Protein AF-A0AAE1KBD1-F1 (afdb_monomer_lite)

Secondary structure (DSSP, 8-state):
-PPPSEEESSEEESSEEESSEEESSEEESSEEESSEEESSEEESSEEESSEEEEEEEESSEEEEEEEESSEEEEEEEESSEEEEEEEESSEEEEEEEESSEEEEEEEEESEEEEEEEEESS-EEEEEEESS-EEEEEEESS-EEEEEE---

Structure (mmCIF, N/CA/C/O backbone):
data_AF-A0AAE1KBD1-F1
#
_entry.id   AF-A0AAE1KBD1-F1
#
loop_
_atom_site.group_PDB
_atom_site.id
_atom_site.type_symbol
_atom_site.label_atom_id
_atom_site.label_alt_id
_atom_site.label_comp_id
_atom_site.label_asym_id
_atom_site.label_entity_id
_atom_site.label_seq_id
_atom_site.pdbx_PDB_ins_code
_atom_site.Cartn_x
_atom_site.Cartn_y
_atom_site.Cartn_z
_atom_site.occupancy
_atom_site.B_iso_or_equiv
_atom_site.auth_seq_id
_atom_site.auth_comp_id
_atom_site.auth_asym_id
_atom_site.auth_atom_id
_atom_site.pdbx_PDB_model_num
ATOM 1 N N . MET A 1 1 ? 20.674 15.003 -24.672 1.00 41.34 1 MET A N 1
ATOM 2 C CA . MET A 1 1 ? 20.585 13.704 -25.363 1.00 41.34 1 MET A CA 1
ATOM 3 C C . MET A 1 1 ? 19.298 13.094 -24.862 1.00 41.34 1 MET A C 1
ATOM 5 O O . MET A 1 1 ? 19.124 13.074 -23.656 1.00 41.34 1 MET A O 1
ATOM 9 N N . GLY A 1 2 ? 18.333 12.832 -25.741 1.00 49.38 2 GLY A N 1
ATOM 10 C CA . GLY A 1 2 ? 17.083 12.208 -25.313 1.00 49.38 2 GLY A CA 1
ATOM 11 C C . GLY A 1 2 ? 17.322 10.713 -25.226 1.00 49.38 2 GLY A C 1
ATOM 12 O O . GLY A 1 2 ? 17.841 10.158 -26.194 1.00 49.38 2 GLY A O 1
ATOM 13 N N . GLU A 1 3 ? 16.989 10.106 -24.094 1.00 58.00 3 GLU A N 1
ATOM 14 C CA . GLU A 1 3 ? 16.869 8.654 -23.977 1.00 58.00 3 GLU A CA 1
ATOM 15 C C . GLU A 1 3 ? 16.066 8.111 -25.167 1.00 58.00 3 GLU A C 1
ATOM 17 O O . GLU A 1 3 ? 15.118 8.750 -25.657 1.00 58.00 3 GLU A O 1
ATOM 22 N N . GLY A 1 4 ? 16.510 6.966 -25.688 1.00 70.25 4 GLY A N 1
ATOM 23 C CA . GLY A 1 4 ? 15.817 6.258 -26.753 1.00 70.25 4 GLY A CA 1
ATOM 24 C C . GLY A 1 4 ? 14.362 6.008 -26.365 1.00 70.25 4 GLY A C 1
ATOM 25 O O . GLY A 1 4 ? 14.001 5.951 -25.191 1.00 70.25 4 GLY A O 1
ATOM 26 N N . ARG A 1 5 ? 13.479 5.906 -27.361 1.00 85.44 5 ARG A N 1
ATOM 27 C CA . ARG A 1 5 ? 12.073 5.593 -27.081 1.00 85.44 5 ARG A CA 1
ATOM 28 C C . ARG A 1 5 ? 11.940 4.233 -26.382 1.00 85.44 5 ARG A C 1
ATOM 30 O O . ARG A 1 5 ? 11.100 4.119 -25.505 1.00 85.44 5 ARG A O 1
ATOM 37 N N . GLU A 1 6 ? 12.798 3.287 -26.742 1.00 91.19 6 GLU A N 1
ATOM 38 C CA . GLU A 1 6 ? 12.833 1.920 -26.230 1.00 91.19 6 GLU A CA 1
ATOM 39 C C . GLU A 1 6 ? 14.289 1.548 -25.911 1.00 91.19 6 GLU A C 1
ATOM 41 O O . GLU A 1 6 ? 15.183 1.842 -26.717 1.00 91.19 6 GLU A O 1
ATOM 46 N N . GLY A 1 7 ? 14.510 0.906 -24.765 1.00 93.00 7 GLY A N 1
ATOM 47 C CA . GLY A 1 7 ? 15.772 0.282 -24.369 1.00 93.00 7 GLY A CA 1
ATOM 48 C C . GLY A 1 7 ? 15.538 -1.188 -24.044 1.00 93.00 7 GLY A C 1
ATOM 49 O O . GLY A 1 7 ? 14.683 -1.502 -23.227 1.00 93.00 7 GLY A O 1
ATOM 50 N N . VAL A 1 8 ? 16.273 -2.096 -24.694 1.00 92.44 8 VAL A N 1
ATOM 51 C CA . VAL A 1 8 ? 16.171 -3.546 -24.452 1.00 92.44 8 VAL A CA 1
ATOM 52 C C . VAL A 1 8 ? 17.558 -4.110 -24.182 1.00 92.44 8 VAL A C 1
ATOM 54 O O . VAL A 1 8 ? 18.465 -3.919 -24.996 1.00 92.44 8 VAL A O 1
ATOM 57 N N . GLY A 1 9 ? 17.729 -4.839 -23.083 1.00 90.56 9 GLY A N 1
ATOM 58 C CA . GLY A 1 9 ? 19.031 -5.381 -22.703 1.00 90.56 9 GLY A CA 1
ATOM 59 C C . GLY A 1 9 ? 19.024 -6.030 -21.329 1.00 90.56 9 GLY A C 1
ATOM 60 O O . GLY A 1 9 ? 17.972 -6.331 -20.792 1.00 90.56 9 GLY A O 1
ATOM 61 N N . ASN A 1 10 ? 20.206 -6.275 -20.764 1.00 94.50 10 ASN A N 1
ATOM 62 C CA . ASN A 1 10 ? 20.291 -6.579 -19.333 1.00 94.50 10 ASN A CA 1
ATOM 63 C C . ASN A 1 10 ? 19.881 -5.346 -18.513 1.00 94.50 10 ASN A C 1
ATOM 65 O O . ASN A 1 10 ? 19.087 -5.480 -17.594 1.00 94.50 10 ASN A O 1
ATOM 69 N N . GLU A 1 11 ? 20.368 -4.183 -18.945 1.00 94.88 11 GLU A N 1
ATOM 70 C CA . GLU A 1 11 ? 19.995 -2.839 -18.504 1.00 94.88 11 GLU A CA 1
ATOM 71 C C . GLU A 1 11 ? 19.252 -2.177 -19.676 1.00 94.88 11 GLU A C 1
ATOM 73 O O . GLU A 1 11 ? 19.847 -1.859 -20.715 1.00 94.88 11 GLU A O 1
ATOM 78 N N . GLY A 1 12 ? 17.927 -2.099 -19.586 1.00 95.19 12 GLY A N 1
ATOM 79 C CA . GLY A 1 12 ? 17.070 -1.504 -20.605 1.00 95.19 12 GLY A CA 1
ATOM 80 C C . GLY A 1 12 ? 16.656 -0.093 -20.207 1.00 95.19 12 GLY A C 1
ATOM 81 O O . GLY A 1 12 ? 15.695 0.052 -19.467 1.00 95.19 12 GLY A O 1
ATOM 82 N N . GLU A 1 13 ? 17.325 0.934 -20.739 1.00 94.50 13 GLU A N 1
ATOM 83 C CA . GLU A 1 13 ? 16.998 2.346 -20.470 1.00 94.50 13 GLU A CA 1
ATOM 84 C C . GLU A 1 13 ? 16.240 3.002 -21.640 1.00 94.50 13 GLU A C 1
ATOM 86 O O . GLU A 1 13 ? 16.707 3.018 -22.789 1.00 94.50 13 GLU A O 1
ATOM 91 N N . GLY A 1 14 ? 15.086 3.612 -21.367 1.00 92.00 14 GLY A N 1
ATOM 92 C CA . GLY A 1 14 ? 14.321 4.347 -22.375 1.00 92.00 14 GLY A CA 1
ATOM 93 C C . GLY A 1 14 ? 13.016 4.922 -21.840 1.00 92.00 14 GLY A C 1
ATOM 94 O O . GLY A 1 14 ? 12.757 4.935 -20.647 1.00 92.00 14 GLY A O 1
ATOM 95 N N . LYS A 1 15 ? 12.122 5.399 -22.716 1.00 94.56 15 LYS A N 1
ATOM 96 C CA . LYS A 1 15 ? 10.734 5.642 -22.260 1.00 94.56 15 LYS A CA 1
ATOM 97 C C . LYS A 1 15 ? 10.047 4.329 -21.891 1.00 94.56 15 LYS A C 1
ATOM 99 O O . LYS A 1 15 ? 9.273 4.323 -20.941 1.00 94.56 15 LYS A O 1
ATOM 104 N N . GLU A 1 16 ? 10.345 3.290 -22.658 1.00 96.50 16 GLU A N 1
ATOM 105 C CA . GLU A 1 16 ? 10.007 1.894 -22.409 1.00 96.50 16 GLU A CA 1
ATOM 106 C C . GLU A 1 16 ? 11.337 1.149 -22.205 1.00 96.50 16 GLU A C 1
ATOM 108 O O . GLU A 1 16 ? 12.110 0.990 -23.155 1.00 96.50 16 GLU A O 1
ATOM 113 N N . GLY A 1 17 ? 11.644 0.787 -20.962 1.00 97.19 17 GLY A N 1
ATOM 114 C CA . GLY A 1 17 ? 12.853 0.066 -20.575 1.00 97.19 17 GLY A CA 1
ATOM 115 C C . GLY A 1 17 ? 12.530 -1.393 -20.275 1.00 97.19 17 GLY A C 1
ATOM 116 O O . GLY A 1 17 ? 11.687 -1.668 -19.427 1.00 97.19 17 GLY A O 1
ATOM 117 N N . VAL A 1 18 ? 13.156 -2.335 -20.984 1.00 97.12 18 VAL A N 1
ATOM 118 C CA . VAL A 1 18 ? 12.923 -3.777 -20.809 1.00 97.12 18 VAL A CA 1
ATOM 119 C C . VAL A 1 18 ? 14.245 -4.504 -20.590 1.00 97.12 18 VAL A C 1
ATOM 121 O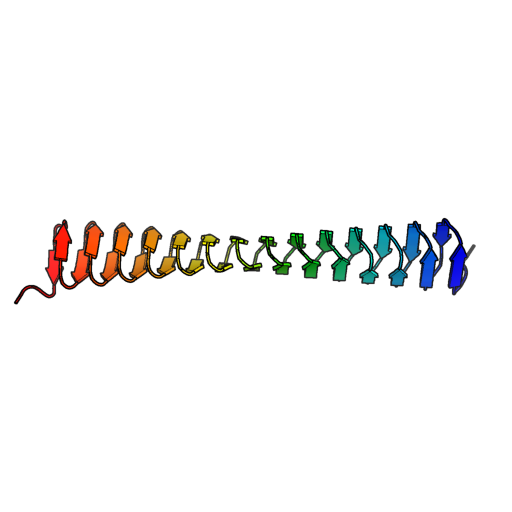 O . VAL A 1 18 ? 15.095 -4.544 -21.485 1.00 97.12 18 VAL A O 1
ATOM 124 N N . GLY A 1 19 ? 14.401 -5.142 -19.434 1.00 95.88 19 GLY A N 1
ATOM 125 C CA . GLY A 1 19 ? 15.618 -5.882 -19.121 1.00 95.88 19 GLY A CA 1
ATOM 126 C C . GLY A 1 19 ? 15.545 -6.713 -17.855 1.00 95.88 19 GLY A C 1
ATOM 127 O O . GLY A 1 19 ? 14.463 -7.042 -17.393 1.00 95.88 19 GLY A O 1
ATOM 128 N N . ASN A 1 20 ? 16.698 -7.104 -17.316 1.00 97.62 20 ASN A N 1
ATOM 129 C CA . ASN A 1 20 ? 16.737 -7.548 -15.922 1.00 97.62 20 ASN A CA 1
ATOM 130 C C . ASN A 1 20 ? 16.547 -6.331 -15.009 1.00 97.62 20 ASN A C 1
ATOM 132 O O . ASN A 1 20 ? 15.754 -6.415 -14.081 1.00 97.62 20 ASN A O 1
ATOM 136 N N . GLU A 1 21 ? 17.198 -5.226 -15.364 1.00 97.88 21 GLU A N 1
ATOM 137 C CA . GLU A 1 21 ? 16.972 -3.873 -14.860 1.00 97.88 21 GLU A CA 1
ATOM 138 C C . GLU A 1 21 ? 16.306 -3.080 -15.996 1.00 97.88 21 GLU A C 1
ATOM 140 O O . GLU A 1 21 ? 16.899 -2.880 -17.064 1.00 97.88 21 GLU A O 1
ATOM 1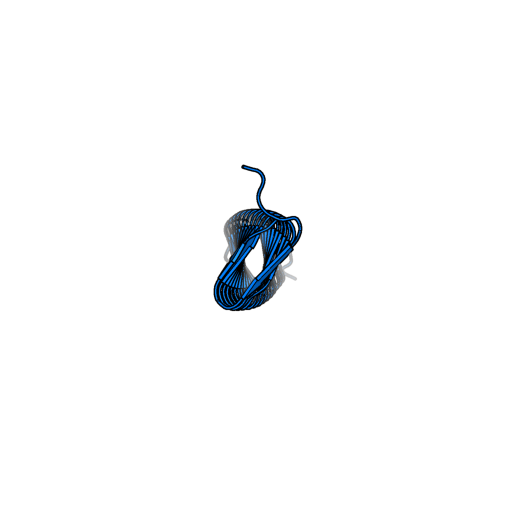45 N N . GLY A 1 22 ? 15.031 -2.734 -15.834 1.00 97.88 22 GLY A N 1
ATOM 146 C CA . GLY A 1 22 ? 14.255 -1.976 -16.814 1.00 97.88 22 GLY A CA 1
ATOM 147 C C . GLY A 1 22 ? 13.899 -0.601 -16.268 1.00 97.88 22 GLY A C 1
ATOM 148 O O . GLY A 1 22 ? 13.057 -0.508 -15.381 1.00 97.88 22 GLY A O 1
ATOM 149 N N . GLU A 1 23 ? 14.476 0.458 -16.836 1.00 97.06 23 GLU A N 1
ATOM 150 C CA . GLU A 1 23 ? 14.272 1.837 -16.381 1.00 97.06 23 GLU A CA 1
ATOM 151 C C . GLU A 1 23 ? 13.555 2.682 -17.439 1.00 97.06 23 GLU A C 1
ATOM 153 O O . GLU A 1 23 ? 13.963 2.754 -18.609 1.00 97.06 23 GLU A O 1
ATOM 158 N N . GLY A 1 24 ? 12.498 3.385 -17.027 1.00 95.69 24 GLY A N 1
ATOM 159 C CA . GLY A 1 24 ? 11.832 4.321 -17.920 1.00 95.69 24 GLY A CA 1
ATOM 160 C C . GLY A 1 24 ? 10.576 4.985 -17.385 1.00 95.69 24 GLY A C 1
ATOM 161 O O . GLY A 1 24 ? 10.372 5.183 -16.194 1.00 95.69 24 GLY A O 1
ATOM 162 N N . LYS A 1 25 ? 9.684 5.387 -18.294 1.00 96.94 25 LYS A N 1
ATOM 163 C CA . LYS A 1 25 ? 8.302 5.685 -17.883 1.00 96.94 25 LYS A CA 1
ATOM 164 C C . LYS A 1 25 ? 7.556 4.392 -17.600 1.00 96.94 25 LYS A C 1
ATOM 166 O O . LYS A 1 25 ? 6.795 4.360 -16.641 1.00 96.94 25 LYS A O 1
ATOM 171 N N . GLU A 1 26 ? 7.797 3.404 -18.446 1.00 97.81 26 GLU A N 1
ATOM 172 C CA . GLU A 1 26 ? 7.401 2.013 -18.289 1.00 97.81 26 GLU A CA 1
ATOM 173 C C . GLU A 1 26 ? 8.702 1.213 -18.161 1.00 97.81 26 GLU A C 1
ATOM 175 O O . GLU A 1 26 ? 9.458 1.118 -19.131 1.00 97.81 26 GLU A O 1
ATOM 180 N N . GLY A 1 27 ? 8.992 0.734 -16.954 1.00 98.06 27 GLY A N 1
ATOM 181 C CA . GLY A 1 27 ? 10.148 -0.104 -16.643 1.00 98.06 27 GLY A CA 1
ATOM 182 C C . GLY A 1 27 ? 9.691 -1.535 -16.390 1.00 98.06 27 GLY A C 1
ATOM 183 O O . GLY A 1 27 ? 8.829 -1.763 -15.543 1.00 98.06 27 GLY A O 1
ATOM 184 N N . VAL A 1 28 ? 10.217 -2.498 -17.147 1.00 98.12 28 VAL A N 1
ATOM 185 C CA . VAL A 1 28 ? 9.846 -3.916 -17.041 1.00 98.12 28 VAL A CA 1
ATOM 186 C C . VAL A 1 28 ? 11.094 -4.772 -16.876 1.00 98.12 28 VAL A C 1
ATOM 188 O O . VAL A 1 28 ? 11.940 -4.813 -17.774 1.00 98.12 28 VAL A O 1
ATOM 191 N N . GLY A 1 29 ? 11.175 -5.520 -15.778 1.00 97.56 29 GLY A N 1
ATOM 192 C CA . GLY A 1 29 ? 12.297 -6.421 -15.543 1.00 97.56 29 GLY A CA 1
ATOM 193 C C . GLY A 1 29 ? 12.164 -7.312 -14.322 1.00 97.56 29 GLY A C 1
ATOM 194 O O . GLY A 1 29 ? 11.062 -7.591 -13.871 1.00 97.56 29 GLY A O 1
ATOM 195 N N . ASN A 1 30 ? 13.286 -7.815 -13.809 1.00 98.31 30 ASN A N 1
ATOM 196 C CA . ASN A 1 30 ? 13.304 -8.318 -12.435 1.00 98.31 30 ASN A CA 1
ATOM 197 C C . ASN A 1 30 ? 13.223 -7.132 -11.472 1.00 98.31 30 ASN A C 1
ATOM 199 O O . ASN A 1 30 ? 12.437 -7.195 -10.535 1.00 98.31 30 ASN A O 1
ATOM 203 N N . GLU A 1 31 ? 13.970 -6.075 -11.780 1.00 98.50 31 GLU A N 1
ATOM 204 C CA . GLU A 1 31 ? 13.874 -4.737 -11.206 1.00 98.50 31 GLU A CA 1
ATOM 205 C C . GLU A 1 31 ? 13.276 -3.832 -12.293 1.00 98.50 31 GLU A C 1
ATOM 207 O O . GLU A 1 31 ? 13.852 -3.661 -13.374 1.00 98.50 31 GLU A O 1
ATOM 212 N N . GLY A 1 32 ? 12.054 -3.354 -12.068 1.00 98.44 32 GLY A N 1
ATOM 213 C CA . GLY A 1 32 ? 11.339 -2.478 -12.990 1.00 98.44 32 GLY A CA 1
ATOM 214 C C . GLY A 1 32 ? 11.084 -1.126 -12.346 1.00 98.44 32 GLY A C 1
ATOM 215 O O . GLY A 1 32 ? 10.240 -1.030 -11.459 1.00 98.44 32 GLY A O 1
ATOM 216 N N . GLU A 1 33 ? 11.751 -0.081 -12.831 1.00 98.38 33 GLU A N 1
ATOM 217 C CA . GLU A 1 33 ? 11.642 1.272 -12.286 1.00 98.38 33 GLU A CA 1
ATOM 218 C C . GLU A 1 33 ? 10.988 2.235 -13.278 1.00 98.38 33 GLU A C 1
ATOM 220 O O . GLU A 1 33 ? 11.369 2.345 -14.452 1.00 98.38 33 GLU A O 1
ATOM 225 N N . GLY A 1 34 ? 10.019 3.015 -12.797 1.00 97.38 34 GLY A N 1
ATOM 226 C CA . GLY A 1 34 ? 9.486 4.094 -13.607 1.00 97.38 34 GLY A CA 1
ATOM 227 C C . GLY A 1 34 ? 8.273 4.808 -13.054 1.00 97.38 34 GLY A C 1
ATOM 228 O O . GLY A 1 34 ? 8.043 4.939 -11.856 1.00 97.38 34 GLY A O 1
ATOM 229 N N . ARG A 1 35 ? 7.451 5.342 -13.959 1.00 98.12 35 ARG A N 1
ATOM 230 C CA . ARG A 1 35 ? 6.102 5.753 -13.560 1.00 98.12 35 ARG A CA 1
ATOM 231 C C . ARG A 1 35 ? 5.237 4.512 -13.337 1.00 98.12 35 ARG A C 1
ATOM 233 O O . ARG A 1 35 ? 4.479 4.501 -12.372 1.00 98.12 35 ARG A O 1
ATOM 240 N N . GLU A 1 36 ? 5.367 3.547 -14.232 1.00 98.56 36 GLU A N 1
ATOM 241 C CA . GLU A 1 36 ? 4.849 2.188 -14.134 1.00 98.56 36 GLU A CA 1
ATOM 242 C C . GLU A 1 36 ? 6.072 1.266 -14.080 1.00 98.56 36 GLU A C 1
ATOM 244 O O . GLU A 1 36 ? 6.805 1.163 -15.066 1.00 98.56 36 GLU A O 1
ATOM 249 N N . GLY A 1 37 ? 6.329 0.687 -12.909 1.00 98.50 37 GLY A N 1
ATOM 250 C CA . GLY A 1 37 ? 7.417 -0.257 -12.667 1.00 98.50 37 GLY A CA 1
ATOM 251 C C . GLY A 1 37 ? 6.851 -1.659 -12.480 1.00 98.50 37 GLY A C 1
ATOM 252 O O . GLY A 1 37 ? 5.972 -1.861 -11.641 1.00 98.50 37 GLY A O 1
ATOM 253 N N . VAL A 1 38 ? 7.300 -2.620 -13.288 1.00 98.50 38 VAL A N 1
ATOM 254 C CA . VAL A 1 38 ? 6.803 -4.002 -13.264 1.00 98.50 38 VAL A CA 1
ATOM 255 C C . VAL A 1 38 ? 7.968 -4.976 -13.161 1.00 98.50 38 VAL A C 1
ATOM 257 O O . VAL A 1 38 ? 8.795 -5.049 -14.072 1.00 98.50 38 VAL A O 1
ATOM 260 N N . GLY A 1 39 ? 7.987 -5.790 -12.108 1.00 98.06 39 GLY A N 1
ATOM 261 C CA . GLY A 1 39 ? 9.014 -6.812 -11.954 1.00 98.06 39 GLY A CA 1
ATOM 262 C C . GLY A 1 39 ? 8.817 -7.758 -10.785 1.00 98.06 39 GLY A C 1
ATOM 263 O O . GLY A 1 39 ? 7.702 -7.952 -10.319 1.00 98.06 39 GLY A O 1
ATOM 264 N N . ASN A 1 40 ? 9.890 -8.404 -10.332 1.00 98.56 40 ASN A N 1
ATOM 265 C CA . ASN A 1 40 ? 9.883 -8.994 -8.992 1.00 98.56 40 ASN A CA 1
ATOM 266 C C . ASN A 1 40 ? 9.911 -7.870 -7.954 1.00 98.56 40 ASN A C 1
ATOM 268 O O . ASN A 1 40 ? 9.134 -7.930 -7.008 1.00 98.56 40 ASN A O 1
ATOM 272 N N . GLU A 1 41 ? 10.735 -6.858 -8.211 1.00 98.69 41 GLU A N 1
ATOM 273 C CA . GLU A 1 41 ? 10.766 -5.556 -7.554 1.00 98.69 41 GLU A CA 1
ATOM 274 C C . GLU A 1 41 ? 10.245 -4.534 -8.574 1.00 98.69 41 GLU A C 1
ATOM 276 O O . GLU A 1 41 ? 10.828 -4.341 -9.646 1.00 98.69 41 GLU A O 1
ATOM 281 N N . GLY A 1 42 ? 9.067 -3.971 -8.309 1.00 98.56 42 GLY A N 1
ATOM 282 C CA . GLY A 1 42 ? 8.424 -2.984 -9.170 1.00 98.56 42 GLY A CA 1
ATOM 283 C C . GLY A 1 42 ? 8.282 -1.659 -8.441 1.00 98.56 42 GLY A C 1
ATOM 284 O O . GLY A 1 42 ? 7.453 -1.551 -7.540 1.00 98.56 42 GLY A O 1
ATOM 285 N N . GLU A 1 43 ? 9.026 -0.641 -8.866 1.00 98.62 43 GLU A N 1
ATOM 286 C CA . GLU A 1 43 ? 9.023 0.677 -8.233 1.00 98.62 43 GLU A CA 1
ATOM 287 C C . GLU A 1 43 ? 8.440 1.751 -9.151 1.00 98.62 43 GLU A C 1
ATOM 289 O O . GLU A 1 43 ? 8.821 1.910 -10.318 1.00 98.62 43 GLU A O 1
ATOM 294 N N . GLY A 1 44 ? 7.534 2.568 -8.614 1.00 98.00 44 GLY A N 1
ATOM 295 C CA . GLY A 1 44 ? 7.091 3.736 -9.352 1.00 98.00 44 GLY A CA 1
ATOM 296 C C . GLY A 1 44 ? 5.948 4.521 -8.750 1.00 98.00 44 GLY A C 1
ATOM 297 O O . GLY A 1 44 ? 5.719 4.590 -7.547 1.00 98.00 44 GLY A O 1
ATOM 298 N N . ARG A 1 45 ? 5.186 5.193 -9.615 1.00 98.56 45 ARG A N 1
ATOM 299 C CA . ARG A 1 45 ? 3.874 5.687 -9.185 1.00 98.56 45 ARG A CA 1
ATOM 300 C C . ARG A 1 45 ? 2.921 4.507 -9.005 1.00 98.56 45 ARG A C 1
ATOM 302 O O . ARG A 1 45 ? 2.162 4.516 -8.037 1.00 98.56 45 ARG A O 1
ATOM 309 N N . GLU A 1 46 ? 2.977 3.581 -9.949 1.00 98.69 46 GLU A N 1
ATOM 310 C CA . GLU A 1 46 ? 2.337 2.273 -9.938 1.00 98.69 46 GLU A CA 1
ATOM 311 C C . GLU A 1 46 ? 3.477 1.248 -9.958 1.00 98.69 46 GLU A C 1
ATOM 313 O O . GLU A 1 46 ? 4.189 1.150 -10.958 1.00 98.69 46 GLU A O 1
ATOM 318 N N . GLY A 1 47 ? 3.697 0.582 -8.826 1.00 98.62 47 GLY A N 1
ATOM 319 C CA . GLY A 1 47 ? 4.711 -0.455 -8.656 1.00 98.62 47 GLY A CA 1
ATOM 320 C C . GLY A 1 47 ? 4.038 -1.815 -8.543 1.00 98.62 47 GLY A C 1
ATOM 321 O O . GLY A 1 47 ? 3.155 -1.998 -7.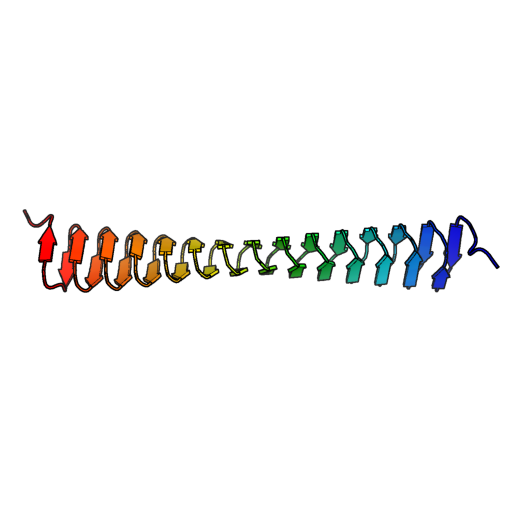702 1.00 98.62 47 GLY A O 1
ATOM 322 N N . VAL A 1 48 ? 4.396 -2.755 -9.417 1.00 98.56 48 VAL A N 1
ATOM 323 C CA . VAL A 1 48 ? 3.775 -4.083 -9.479 1.00 98.56 48 VAL A CA 1
ATOM 324 C C . VAL A 1 48 ? 4.847 -5.160 -9.449 1.00 98.56 48 VAL A C 1
ATOM 326 O O . VAL A 1 48 ? 5.662 -5.246 -10.368 1.00 98.56 48 VAL A O 1
ATOM 329 N N . GLY A 1 49 ? 4.794 -6.038 -8.451 1.00 98.12 49 GLY A N 1
ATOM 330 C CA . GLY A 1 49 ? 5.725 -7.154 -8.373 1.00 98.12 49 GLY A CA 1
ATOM 331 C C . GLY A 1 49 ? 5.461 -8.148 -7.259 1.00 98.12 49 GLY A C 1
ATOM 332 O O . GLY A 1 49 ? 4.342 -8.268 -6.775 1.00 98.12 49 GLY A O 1
ATOM 333 N N . ASN A 1 50 ? 6.479 -8.912 -6.869 1.00 98.56 50 ASN A N 1
ATOM 334 C CA . ASN A 1 50 ? 6.438 -9.587 -5.571 1.00 98.56 50 ASN A CA 1
ATOM 335 C C . ASN A 1 50 ? 6.569 -8.541 -4.461 1.00 98.56 50 ASN A C 1
ATOM 337 O O . ASN A 1 50 ? 5.809 -8.609 -3.498 1.00 98.56 50 ASN A O 1
ATOM 341 N N . GLU A 1 51 ? 7.460 -7.577 -4.670 1.00 98.75 51 GLU A N 1
ATOM 342 C CA . GLU A 1 51 ? 7.612 -6.331 -3.928 1.00 98.75 51 GLU A CA 1
ATOM 343 C C . GLU A 1 51 ? 7.184 -5.201 -4.873 1.00 98.75 51 GLU A C 1
ATOM 345 O O . GLU A 1 51 ? 7.774 -4.998 -5.937 1.00 98.75 51 GLU A O 1
ATOM 350 N N . GLY A 1 52 ? 6.066 -4.551 -4.557 1.00 98.62 52 GLY A N 1
ATOM 351 C CA . GLY A 1 52 ? 5.509 -3.461 -5.353 1.00 98.62 52 GLY A CA 1
ATOM 352 C C . GLY A 1 52 ? 5.477 -2.177 -4.541 1.00 98.62 52 GLY A C 1
ATOM 353 O O . GLY A 1 52 ? 4.691 -2.078 -3.599 1.00 98.62 52 GLY A O 1
ATOM 354 N N . GLU A 1 53 ? 6.265 -1.178 -4.934 1.00 98.62 53 GLU A N 1
ATOM 355 C CA . GLU A 1 53 ? 6.381 0.091 -4.214 1.00 98.62 53 GLU A CA 1
ATOM 356 C C . GLU A 1 53 ? 5.879 1.274 -5.044 1.00 98.62 53 GLU A C 1
ATOM 358 O O . GLU A 1 53 ? 6.245 1.470 -6.209 1.00 98.62 53 GLU A O 1
ATOM 363 N N . GLY A 1 54 ? 5.060 2.136 -4.435 1.00 98.06 54 GLY A N 1
ATOM 364 C CA . GLY A 1 54 ? 4.681 3.373 -5.098 1.00 98.06 54 GLY A CA 1
ATOM 365 C C . GLY A 1 54 ? 3.606 4.206 -4.429 1.00 98.06 54 GLY A C 1
ATOM 366 O O . GLY A 1 54 ? 3.415 4.222 -3.217 1.00 98.06 54 GLY A O 1
ATOM 367 N N . LYS A 1 55 ? 2.864 4.978 -5.230 1.00 98.56 55 LYS A N 1
ATOM 368 C CA . LYS A 1 55 ? 1.584 5.513 -4.730 1.00 98.56 55 LYS A CA 1
ATOM 369 C C . LYS A 1 55 ? 0.561 4.392 -4.643 1.00 98.56 55 LYS A C 1
ATOM 371 O O . LYS A 1 55 ? -0.185 4.367 -3.670 1.00 98.56 55 LYS A O 1
ATOM 376 N N . GLU A 1 56 ? 0.565 3.535 -5.651 1.00 98.69 56 GLU A N 1
ATOM 377 C CA . GLU A 1 56 ? -0.156 2.274 -5.720 1.00 98.69 56 GLU A CA 1
ATOM 378 C C . GLU A 1 56 ? 0.914 1.181 -5.807 1.00 98.69 56 GLU A C 1
ATOM 380 O O . GLU A 1 56 ? 1.605 1.086 -6.822 1.00 98.69 56 GLU A O 1
ATOM 385 N N . GLY A 1 57 ? 1.105 0.450 -4.711 1.00 98.62 57 GLY A N 1
ATOM 386 C CA . GLY A 1 57 ? 2.031 -0.676 -4.617 1.00 98.62 57 GLY A CA 1
ATOM 387 C C . GLY A 1 57 ? 1.246 -1.979 -4.580 1.00 98.62 57 GLY A C 1
ATOM 388 O O . GLY A 1 57 ? 0.362 -2.141 -3.735 1.00 98.62 57 GLY A O 1
ATOM 389 N N . VAL A 1 58 ? 1.513 -2.887 -5.518 1.00 98.56 58 VAL A N 1
ATOM 390 C CA . VAL A 1 58 ? 0.776 -4.148 -5.659 1.00 98.56 58 VAL A CA 1
ATOM 391 C C . VAL A 1 58 ? 1.746 -5.318 -5.706 1.00 98.56 58 VAL A C 1
ATOM 393 O O . VAL A 1 58 ? 2.552 -5.415 -6.632 1.00 98.56 58 VAL A O 1
ATOM 396 N N . GLY A 1 59 ? 1.611 -6.253 -4.769 1.00 98.06 59 GLY A N 1
ATOM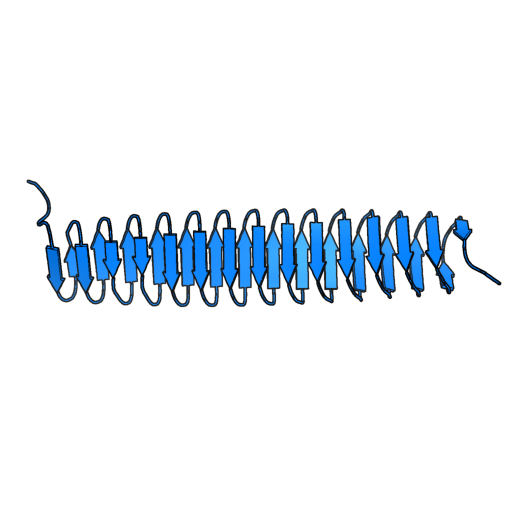 397 C CA . GLY A 1 59 ? 2.436 -7.453 -4.778 1.00 98.06 59 GLY A CA 1
ATOM 398 C C . GLY A 1 59 ? 2.105 -8.485 -3.718 1.00 98.06 59 GLY A C 1
ATOM 399 O O . GLY A 1 59 ? 0.993 -8.534 -3.208 1.00 98.06 59 GLY A O 1
ATOM 400 N N . ASN A 1 60 ? 3.059 -9.356 -3.397 1.00 98.50 60 ASN A N 1
ATOM 401 C CA . ASN A 1 60 ? 2.981 -10.101 -2.140 1.00 98.50 60 ASN A CA 1
ATOM 402 C C . ASN A 1 60 ? 3.209 -9.139 -0.970 1.00 98.50 60 ASN A C 1
ATOM 404 O O . ASN A 1 60 ? 2.472 -9.213 0.011 1.00 98.50 60 ASN A O 1
ATOM 408 N N . GLU A 1 61 ? 4.164 -8.229 -1.139 1.00 98.69 61 GLU A N 1
ATOM 409 C CA . 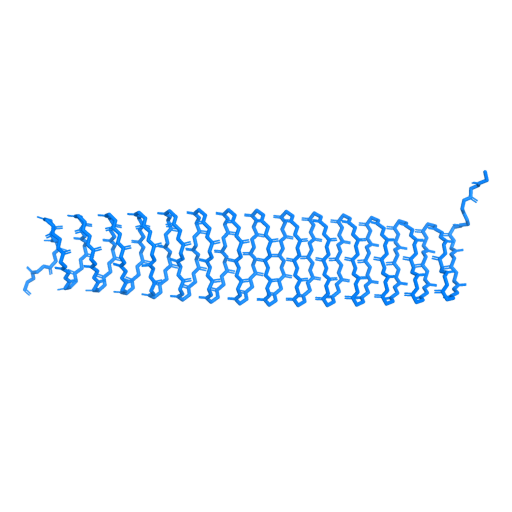GLU A 1 61 ? 4.410 -7.050 -0.317 1.00 98.69 61 GLU A CA 1
ATOM 410 C C . GLU A 1 61 ? 4.084 -5.828 -1.183 1.00 98.69 61 GLU A C 1
ATOM 412 O O . GLU A 1 61 ? 4.711 -5.590 -2.216 1.00 98.69 61 GLU A O 1
ATOM 417 N N . GLY A 1 62 ? 3.005 -5.128 -0.836 1.00 98.56 62 GLY A N 1
ATOM 418 C CA . GLY A 1 62 ? 2.552 -3.936 -1.543 1.00 98.56 62 GLY A CA 1
ATOM 419 C C . GLY A 1 62 ? 2.655 -2.724 -0.634 1.00 98.56 62 GLY A C 1
ATOM 420 O O . GLY A 1 62 ? 1.904 -2.631 0.338 1.00 98.56 62 GLY A O 1
ATOM 421 N N . GLU A 1 63 ? 3.533 -1.783 -0.968 1.00 98.56 63 GLU A N 1
ATOM 422 C CA . GLU A 1 63 ? 3.781 -0.590 -0.164 1.00 98.56 63 GLU A CA 1
ATOM 423 C C . GLU A 1 63 ? 3.402 0.686 -0.911 1.00 98.56 63 GLU A C 1
ATOM 425 O O . GLU A 1 63 ? 3.780 0.924 -2.064 1.00 98.56 63 GLU A O 1
ATOM 430 N N . GLY A 1 64 ? 2.669 1.573 -0.238 1.00 98.00 64 GLY A N 1
ATOM 431 C CA . GLY A 1 64 ? 2.417 2.876 -0.819 1.00 98.00 64 GLY A CA 1
ATOM 432 C C . GLY A 1 64 ? 1.421 3.754 -0.100 1.00 98.00 64 GLY A C 1
ATOM 433 O O . GLY A 1 64 ? 1.213 3.714 1.110 1.00 98.00 64 GLY A O 1
ATOM 434 N N . ARG A 1 65 ? 0.773 4.635 -0.863 1.00 98.50 65 ARG A N 1
ATOM 435 C CA . ARG A 1 65 ? -0.427 5.295 -0.344 1.00 98.50 65 ARG A CA 1
ATOM 436 C C . ARG A 1 65 ? -1.567 4.281 -0.258 1.00 98.50 65 ARG A C 1
ATOM 438 O O . ARG A 1 65 ? -2.283 4.295 0.743 1.00 98.50 65 ARG A O 1
ATOM 445 N N . GLU A 1 66 ? -1.698 3.484 -1.305 1.00 98.62 66 GLU A N 1
ATOM 446 C CA . GLU A 1 66 ? -2.536 2.299 -1.418 1.00 98.62 66 GLU A CA 1
ATOM 447 C C . GLU A 1 66 ? -1.581 1.115 -1.601 1.00 98.62 66 GLU A C 1
ATOM 449 O O . GLU A 1 66 ? -0.915 1.021 -2.632 1.00 98.62 66 GLU A O 1
ATOM 454 N N . GLY A 1 67 ? -1.455 0.289 -0.564 1.00 98.50 67 GLY A N 1
ATOM 455 C CA . GLY A 1 67 ? -0.634 -0.919 -0.565 1.00 98.50 67 GLY A CA 1
ATOM 456 C C . GLY A 1 67 ? -1.533 -2.146 -0.600 1.00 98.50 67 GLY A C 1
ATOM 457 O O . GLY A 1 67 ? -2.410 -2.293 0.255 1.00 98.50 67 GLY A O 1
ATOM 458 N N . VAL A 1 68 ? -1.363 -3.005 -1.605 1.00 98.50 68 VAL A N 1
ATOM 459 C CA . VAL A 1 68 ? -2.204 -4.190 -1.815 1.00 98.50 68 VAL A CA 1
ATOM 460 C C . VAL A 1 68 ? -1.332 -5.428 -1.944 1.00 98.50 68 VAL A C 1
ATOM 462 O O . VAL A 1 68 ? -0.537 -5.531 -2.877 1.00 98.50 68 VAL A O 1
ATOM 465 N N . GLY A 1 69 ? -1.536 -6.408 -1.067 1.00 97.94 69 GLY A N 1
ATOM 466 C CA . GLY A 1 69 ? -0.817 -7.670 -1.167 1.00 97.94 69 GLY A CA 1
ATOM 467 C C . GLY A 1 69 ? -1.210 -8.726 -0.155 1.00 97.94 69 GLY A C 1
ATOM 468 O O . GLY A 1 69 ? -2.288 -8.675 0.417 1.00 97.94 69 GLY A O 1
ATOM 469 N N . ASN A 1 70 ? -0.349 -9.719 0.070 1.00 98.31 70 ASN A N 1
ATOM 470 C CA . ASN A 1 70 ? -0.477 -10.539 1.278 1.00 98.31 70 ASN A CA 1
ATOM 471 C C . ASN A 1 70 ? -0.164 -9.683 2.507 1.00 98.31 70 ASN A C 1
ATOM 473 O O . ASN A 1 70 ? -0.898 -9.770 3.490 1.00 98.31 70 ASN A O 1
ATOM 477 N N . LYS A 1 71 ? 0.860 -8.834 2.386 1.00 98.62 71 LYS A N 1
ATOM 478 C CA . LYS A 1 71 ? 1.148 -7.712 3.265 1.00 98.62 71 LYS A CA 1
ATOM 479 C C . LYS A 1 71 ? 0.917 -6.416 2.492 1.00 98.62 71 LYS A C 1
ATOM 481 O O . LYS A 1 71 ? 1.572 -6.177 1.478 1.00 98.62 71 LYS A O 1
ATOM 486 N N . GLY A 1 72 ? -0.073 -5.638 2.909 1.00 98.44 72 GLY A N 1
ATOM 487 C CA . GLY A 1 72 ? -0.410 -4.360 2.289 1.00 98.44 72 GLY A CA 1
ATOM 488 C C . GLY A 1 72 ? -0.184 -3.221 3.269 1.00 98.44 72 GLY A C 1
ATOM 489 O O . GLY A 1 72 ? -0.910 -3.126 4.257 1.00 98.44 72 GLY A O 1
ATOM 490 N N . GLU A 1 73 ? 0.768 -2.336 2.981 1.00 98.44 73 GLU A N 1
ATOM 491 C CA . GLU A 1 73 ? 1.127 -1.218 3.856 1.00 98.44 73 GLU A CA 1
ATOM 492 C C . GLU A 1 73 ? 0.835 0.135 3.203 1.00 98.44 73 GLU A C 1
ATOM 494 O O . GLU A 1 73 ? 1.217 0.411 2.060 1.00 98.44 73 GLU A O 1
ATOM 499 N N . GLY A 1 74 ? 0.184 1.039 3.940 1.00 97.75 74 GLY A N 1
ATOM 500 C CA . GLY A 1 74 ? 0.034 2.404 3.456 1.00 97.75 74 GLY A CA 1
ATOM 501 C C . GLY A 1 74 ? -0.883 3.317 4.247 1.00 97.75 74 GLY A C 1
ATOM 502 O O . GLY A 1 74 ? -1.077 3.212 5.455 1.00 97.75 74 GLY A O 1
ATOM 503 N N . LYS A 1 75 ? -1.482 4.299 3.562 1.00 98.19 75 LYS A N 1
ATOM 504 C CA . LYS A 1 75 ? -2.649 4.981 4.149 1.00 98.19 75 LYS A CA 1
ATOM 505 C C . LYS A 1 75 ? -3.850 4.048 4.128 1.00 98.19 75 LYS A C 1
ATOM 507 O O . LYS A 1 75 ? -4.604 4.050 5.098 1.00 98.19 75 LYS A O 1
ATOM 512 N N . GLU A 1 76 ? -3.988 3.314 3.036 1.00 98.50 76 GLU A N 1
ATOM 513 C CA . GLU A 1 76 ? -4.929 2.224 2.840 1.00 98.50 76 GLU A CA 1
ATOM 514 C C . GLU A 1 76 ? -4.084 0.975 2.574 1.00 98.50 76 GLU A C 1
ATOM 516 O O . GLU A 1 76 ? -3.438 0.887 1.531 1.00 98.50 76 GLU A O 1
ATOM 521 N N . GLY A 1 77 ? -4.019 0.086 3.563 1.00 98.31 77 GLY A N 1
ATOM 522 C CA . GLY A 1 77 ? -3.312 -1.189 3.483 1.00 98.31 77 GLY A CA 1
ATOM 523 C C . GLY A 1 77 ? -4.320 -2.323 3.367 1.00 98.31 77 GLY A C 1
ATOM 524 O O . GLY A 1 77 ? -5.231 -2.424 4.193 1.00 98.31 77 GLY A O 1
ATOM 525 N N . VAL A 1 78 ? -4.205 -3.143 2.324 1.00 98.12 78 VAL A N 1
ATOM 526 C CA . VAL A 1 78 ? -5.139 -4.238 2.041 1.00 98.12 78 VAL A CA 1
ATOM 527 C C . VAL A 1 78 ? -4.369 -5.535 1.845 1.00 98.12 78 VAL A C 1
ATOM 529 O O . VAL A 1 78 ? -3.574 -5.645 0.912 1.00 98.12 78 VAL A O 1
ATOM 532 N N . GLY A 1 79 ? -4.657 -6.541 2.667 1.00 97.38 79 GLY A N 1
ATOM 533 C CA . GLY A 1 79 ? -4.037 -7.848 2.506 1.00 97.38 79 GLY A CA 1
ATOM 534 C C . GLY A 1 79 ? -4.527 -8.923 3.454 1.00 97.38 79 GLY A C 1
ATOM 535 O O . GLY A 1 79 ? -5.623 -8.833 3.986 1.00 97.38 79 GLY A O 1
ATOM 536 N N . ASN A 1 80 ? -3.737 -9.978 3.646 1.00 97.56 80 ASN A N 1
ATOM 537 C CA . ASN A 1 80 ? -3.940 -10.841 4.810 1.00 97.56 80 ASN A CA 1
ATOM 538 C C . ASN A 1 80 ? -3.537 -10.076 6.075 1.00 97.56 80 ASN A C 1
ATOM 540 O O . ASN A 1 80 ? -4.283 -10.117 7.047 1.00 97.56 80 ASN A O 1
ATOM 544 N N . GLU A 1 81 ? -2.425 -9.349 5.992 1.00 98.06 81 GLU A N 1
ATOM 545 C CA . GLU A 1 81 ? -1.963 -8.336 6.937 1.00 98.06 81 GLU A CA 1
ATOM 546 C C . GLU A 1 81 ? -2.108 -6.975 6.238 1.00 98.06 81 GLU A C 1
ATOM 548 O O . GLU A 1 81 ? -1.461 -6.704 5.221 1.00 98.06 81 GLU A O 1
ATOM 553 N N . GLY A 1 82 ? -3.065 -6.170 6.692 1.00 97.94 82 GLY A N 1
ATOM 554 C CA . GLY A 1 82 ? -3.349 -4.851 6.137 1.00 97.94 82 GLY A CA 1
ATOM 555 C C . GLY A 1 82 ? -3.042 -3.773 7.161 1.00 97.94 82 GLY A C 1
ATOM 556 O O . GLY A 1 82 ? -3.778 -3.637 8.137 1.00 97.94 82 GLY A O 1
ATOM 557 N N . GLU A 1 83 ? -2.014 -2.967 6.913 1.00 97.81 83 GLU A N 1
ATOM 558 C CA . GLU A 1 83 ? -1.540 -1.948 7.847 1.00 97.81 83 GLU A CA 1
ATOM 559 C C . GLU A 1 83 ? -1.711 -0.537 7.286 1.00 97.81 83 GLU A C 1
ATOM 561 O O . GLU A 1 83 ? -1.331 -0.220 6.153 1.00 97.81 83 GLU A O 1
ATOM 566 N N . GLY A 1 84 ? -2.243 0.373 8.103 1.00 96.75 84 GLY A N 1
ATOM 567 C CA . GLY A 1 84 ? -2.237 1.772 7.717 1.00 96.75 84 GLY A CA 1
ATOM 568 C C . GLY A 1 84 ? -3.071 2.721 8.546 1.00 96.75 84 GLY A C 1
ATOM 569 O O . GLY A 1 84 ? -3.308 2.577 9.743 1.00 96.75 84 GLY A O 1
ATOM 570 N N . ARG A 1 85 ? -3.551 3.785 7.898 1.00 97.12 85 ARG A N 1
ATOM 571 C CA . ARG A 1 85 ? -4.623 4.580 8.507 1.00 97.12 85 ARG A CA 1
ATOM 572 C C . ARG A 1 85 ? -5.926 3.784 8.486 1.00 97.12 85 ARG A C 1
ATOM 574 O O . ARG A 1 85 ? -6.670 3.845 9.468 1.00 97.12 85 ARG A O 1
ATOM 581 N N . GLU A 1 86 ? -6.183 3.117 7.373 1.00 97.75 86 GLU A N 1
ATOM 582 C CA . GLU A 1 86 ? -7.236 2.131 7.183 1.00 97.75 86 GLU A CA 1
ATOM 583 C C . GLU A 1 86 ? -6.541 0.824 6.785 1.00 97.75 86 GLU A C 1
ATOM 585 O O . GLU A 1 86 ? -5.959 0.752 5.705 1.00 97.75 86 GLU A O 1
ATOM 590 N N . GLY A 1 87 ? -6.531 -0.142 7.700 1.00 97.44 87 GLY A N 1
ATOM 591 C CA . GLY A 1 87 ? -5.971 -1.474 7.498 1.00 97.44 87 GLY A CA 1
ATOM 592 C C . GLY A 1 87 ? -7.099 -2.479 7.313 1.00 97.44 87 GLY A C 1
ATOM 593 O O . GLY A 1 87 ? -8.042 -2.503 8.112 1.00 97.44 87 GLY A O 1
ATOM 594 N N . VAL A 1 88 ? -7.050 -3.263 6.238 1.00 96.56 88 VAL A N 1
ATOM 595 C CA . VAL A 1 88 ? -8.078 -4.249 5.892 1.00 96.56 88 VAL A CA 1
ATOM 596 C C . VAL A 1 88 ? -7.423 -5.594 5.614 1.00 96.56 88 VAL A C 1
ATOM 598 O O . VAL A 1 88 ? -6.660 -5.715 4.657 1.00 96.56 88 VAL A O 1
ATOM 601 N N . GLY A 1 89 ? -7.776 -6.618 6.387 1.00 95.38 89 GLY A N 1
ATOM 602 C CA . GLY A 1 89 ? -7.262 -7.959 6.149 1.00 95.38 89 GLY A CA 1
ATOM 603 C C . GLY A 1 89 ? -7.834 -9.045 7.037 1.00 95.38 89 GLY A C 1
ATOM 604 O O . GLY A 1 89 ? -8.925 -8.901 7.573 1.00 95.38 89 GLY A O 1
ATOM 605 N N . ASN A 1 90 ? -7.128 -10.166 7.171 1.00 93.94 90 ASN A N 1
ATOM 606 C CA . ASN A 1 90 ? -7.395 -11.076 8.285 1.00 93.94 90 ASN A CA 1
ATOM 607 C C . ASN A 1 90 ? -6.930 -10.414 9.583 1.00 93.94 90 ASN A C 1
ATOM 609 O O . ASN A 1 90 ? -7.691 -10.406 10.546 1.00 93.94 90 ASN A O 1
ATOM 613 N N . GLU A 1 91 ? -5.751 -9.801 9.535 1.00 94.94 91 GLU A N 1
ATOM 614 C CA . GLU A 1 91 ? -5.191 -8.886 10.522 1.00 94.94 91 GLU A CA 1
ATOM 615 C C . GLU A 1 91 ? -5.232 -7.486 9.898 1.00 94.94 91 GLU A C 1
ATOM 617 O O . GLU A 1 91 ? -4.591 -7.215 8.881 1.00 94.94 91 GLU A O 1
ATOM 622 N N . GLY A 1 92 ? -6.103 -6.625 10.421 1.00 95.44 92 GLY A N 1
ATOM 623 C CA . GLY A 1 92 ? -6.275 -5.259 9.942 1.00 95.44 92 GLY A CA 1
ATOM 624 C C . GLY A 1 92 ? -5.874 -4.269 11.022 1.00 95.44 92 GLY A C 1
ATOM 625 O O . GLY A 1 92 ? -6.605 -4.117 12.001 1.00 95.44 92 GLY A O 1
ATOM 626 N N . GLU A 1 93 ? -4.777 -3.545 10.816 1.00 93.88 93 GLU A N 1
ATOM 627 C CA . GLU A 1 93 ? -4.228 -2.605 11.791 1.00 93.88 93 GLU A CA 1
ATOM 628 C C . GLU A 1 93 ? -4.318 -1.153 11.314 1.00 93.88 93 GLU A C 1
ATOM 630 O O . GLU A 1 93 ? -3.951 -0.796 10.189 1.00 93.88 93 GLU A O 1
ATOM 635 N N . GLY A 1 94 ? -4.770 -0.254 12.191 1.00 93.44 94 GLY A N 1
ATOM 636 C CA . GLY A 1 94 ? -4.672 1.167 11.895 1.00 93.44 94 GLY A CA 1
ATOM 637 C C . GLY A 1 94 ? -5.466 2.108 12.778 1.00 93.44 94 GLY A C 1
ATOM 638 O O . GLY A 1 94 ? -5.808 1.841 13.923 1.00 93.44 94 GLY A O 1
ATOM 639 N N . LYS A 1 95 ? -5.815 3.288 12.251 1.00 92.94 95 LYS A N 1
ATOM 640 C CA . LYS A 1 95 ? -6.855 4.094 12.926 1.00 92.94 95 LYS A CA 1
ATOM 641 C C . LYS A 1 95 ? -8.207 3.409 12.801 1.00 92.94 95 LYS A C 1
ATOM 643 O O . LYS A 1 95 ? -8.983 3.473 13.753 1.00 92.94 95 LYS A O 1
ATOM 648 N N . LYS A 1 96 ? -8.449 2.803 11.642 1.00 93.38 96 LYS A N 1
ATOM 649 C CA . LYS A 1 96 ? -9.530 1.866 11.388 1.00 93.38 96 LYS A CA 1
ATOM 650 C C . LYS A 1 96 ? -8.910 0.531 11.002 1.00 93.38 96 LYS A C 1
ATOM 652 O O . LYS A 1 96 ? -8.304 0.465 9.936 1.00 93.38 96 LYS A O 1
ATOM 657 N N . GLY A 1 97 ? -9.049 -0.463 11.864 1.00 93.00 97 GLY A N 1
ATOM 658 C CA . GLY A 1 97 ? -8.650 -1.838 11.587 1.00 93.00 97 GLY A CA 1
ATOM 659 C C . GLY A 1 97 ? -9.883 -2.668 11.263 1.00 93.00 97 GLY A C 1
ATOM 660 O O . GLY A 1 97 ? -10.861 -2.632 12.015 1.00 93.00 97 GLY A O 1
ATOM 661 N N . VAL A 1 98 ? -9.881 -3.366 10.131 1.00 90.25 98 VAL A N 1
ATOM 662 C CA . VAL A 1 98 ? -10.983 -4.237 9.708 1.00 90.25 98 VAL A CA 1
ATOM 663 C C . VAL A 1 98 ? -10.426 -5.611 9.374 1.00 90.25 98 VAL A C 1
ATOM 665 O O . VAL A 1 98 ? -9.665 -5.742 8.420 1.00 90.25 98 VAL A O 1
ATOM 668 N N . GLY A 1 99 ? -10.858 -6.639 10.098 1.00 90.94 99 GLY A N 1
ATOM 669 C CA . GLY A 1 99 ? -10.452 -8.002 9.794 1.00 90.94 99 GLY A CA 1
ATOM 670 C C . GLY A 1 99 ? -11.097 -9.069 10.651 1.00 90.94 99 GLY A C 1
ATOM 671 O O . GLY A 1 99 ? -12.142 -8.840 11.245 1.00 90.94 99 GLY A O 1
ATOM 672 N N . ASN A 1 100 ? -10.509 -10.262 10.696 1.00 87.31 100 ASN A N 1
ATOM 673 C CA . ASN A 1 100 ? -10.837 -11.211 11.760 1.00 87.31 100 ASN A CA 1
ATOM 674 C C . ASN A 1 100 ? -10.291 -10.687 13.089 1.00 87.31 100 ASN A C 1
ATOM 676 O O . ASN A 1 100 ? -11.018 -10.718 14.078 1.00 87.31 100 ASN A O 1
ATOM 680 N N . GLU A 1 101 ? -9.078 -10.143 13.051 1.00 87.75 101 GLU A N 1
ATOM 681 C CA . GLU A 1 101 ? -8.423 -9.370 14.098 1.00 87.75 101 GLU A CA 1
ATOM 682 C C . GLU A 1 101 ? -8.347 -7.918 13.610 1.00 87.75 101 GLU A C 1
ATOM 684 O O . GLU A 1 101 ? -7.658 -7.594 12.642 1.00 87.75 101 GLU A O 1
ATOM 689 N N . GLY A 1 102 ? -9.176 -7.054 14.198 1.00 88.56 102 GLY A N 1
ATOM 690 C CA . GLY A 1 102 ? -9.254 -5.639 13.840 1.00 88.56 102 GLY A CA 1
ATOM 691 C C . GLY A 1 102 ? -8.680 -4.758 14.942 1.00 88.56 102 GLY A C 1
ATOM 692 O O . GLY A 1 102 ? -9.357 -4.516 15.946 1.00 88.56 102 GLY A O 1
ATOM 693 N N . GLU A 1 103 ? -7.481 -4.222 14.738 1.00 85.06 103 GLU A N 1
ATOM 694 C CA . GLU A 1 103 ? -6.796 -3.380 15.717 1.00 85.06 103 GLU A CA 1
ATOM 695 C C . GLU A 1 103 ? -6.820 -1.906 15.324 1.00 85.06 103 GLU A C 1
ATOM 697 O O . GLU A 1 103 ? -6.498 -1.507 14.200 1.00 85.06 103 GLU A O 1
ATOM 702 N N . GLY A 1 104 ? -7.194 -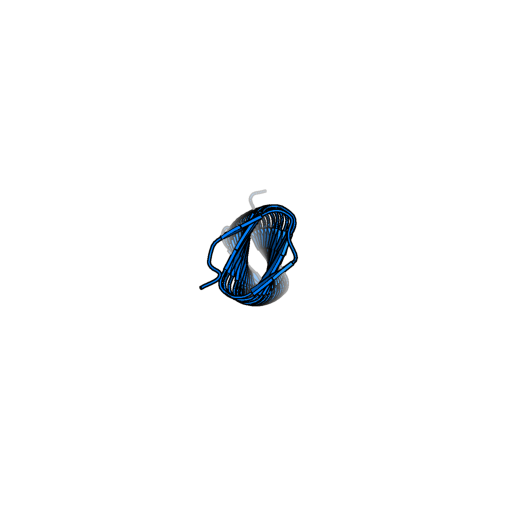1.043 16.267 1.00 86.56 104 GLY A N 1
ATOM 703 C CA . GLY A 1 104 ? -7.098 0.379 16.015 1.00 86.56 104 GLY A CA 1
ATOM 704 C C . GLY A 1 104 ? -7.823 1.293 16.971 1.00 86.56 104 GLY A C 1
ATOM 705 O O . GLY A 1 104 ? -8.227 0.949 18.073 1.00 86.56 104 GLY A O 1
ATOM 706 N N . ARG A 1 105 ? -8.039 2.540 16.547 1.00 86.19 105 ARG A N 1
ATOM 707 C CA . ARG A 1 105 ? -8.969 3.400 17.291 1.00 86.19 105 ARG A CA 1
ATOM 708 C C . ARG A 1 105 ? -10.401 2.885 17.136 1.00 86.19 105 ARG A C 1
ATOM 710 O O . ARG A 1 105 ? -11.137 2.880 18.123 1.00 86.19 105 ARG A O 1
ATOM 717 N N . GLU A 1 106 ? -10.746 2.522 15.909 1.00 85.94 106 GLU A N 1
ATOM 718 C CA . GLU A 1 106 ? -11.994 1.899 15.488 1.00 85.94 106 GLU A CA 1
ATOM 719 C C . GLU A 1 106 ? -11.646 0.505 14.944 1.00 85.94 106 GLU A C 1
ATOM 721 O O . GLU A 1 106 ? -11.040 0.406 13.881 1.00 85.94 106 GLU A O 1
ATOM 726 N N . GLY A 1 107 ? -11.975 -0.552 15.686 1.00 84.50 107 GLY A N 1
ATOM 727 C CA . GLY A 1 107 ? -11.715 -1.941 15.286 1.00 84.50 107 GLY A CA 1
ATOM 728 C C . GLY A 1 107 ? -13.001 -2.662 14.879 1.00 84.50 107 GLY A C 1
ATOM 729 O O . GLY A 1 107 ? -14.015 -2.573 15.578 1.00 84.50 107 GLY A O 1
ATOM 730 N N . VAL A 1 108 ? -12.987 -3.381 13.760 1.00 80.62 108 VAL A N 1
ATOM 731 C CA . VAL A 1 108 ? -14.091 -4.253 13.332 1.00 80.62 108 VAL A CA 1
ATOM 732 C C . VAL A 1 108 ? -13.539 -5.641 13.053 1.00 80.62 108 VAL A C 1
ATOM 734 O O . VAL A 1 108 ? -12.714 -5.789 12.158 1.00 80.62 108 VAL A O 1
ATOM 737 N N . GLY A 1 109 ? -14.028 -6.650 13.770 1.00 82.69 109 GLY A N 1
ATOM 738 C CA . GLY A 1 109 ? -13.608 -8.026 13.532 1.00 82.69 109 GLY A CA 1
ATOM 739 C C . GLY A 1 109 ? -14.211 -9.050 14.469 1.00 82.69 109 GLY A C 1
ATOM 740 O O . GLY A 1 109 ? -15.077 -8.719 15.267 1.00 82.69 109 GLY A O 1
ATOM 741 N N . ASN A 1 110 ? -13.807 -10.313 14.358 1.00 80.69 110 ASN A N 1
ATOM 742 C CA . ASN A 1 110 ? -14.195 -11.313 15.353 1.00 80.69 110 ASN A CA 1
ATOM 743 C C . ASN A 1 110 ? -13.562 -10.968 16.700 1.00 80.69 110 ASN A C 1
ATOM 745 O O . ASN A 1 110 ? -14.281 -10.906 17.695 1.00 80.69 110 ASN A O 1
ATOM 749 N N . GLU A 1 111 ? -12.268 -10.676 16.677 1.00 79.38 111 GLU A N 1
ATOM 750 C CA . GLU A 1 111 ? -11.490 -10.107 17.765 1.00 79.38 111 GLU A CA 1
ATOM 751 C C . GLU A 1 111 ? -11.135 -8.662 17.403 1.00 79.38 111 GLU A C 1
ATOM 753 O O . GLU A 1 111 ? -10.950 -8.310 16.232 1.00 79.38 111 GLU A O 1
ATOM 758 N N . ARG A 1 112 ? -11.106 -7.785 18.405 1.00 80.00 112 ARG A N 1
ATOM 759 C CA . ARG A 1 112 ? -10.750 -6.379 18.205 1.00 80.00 112 ARG A CA 1
ATOM 760 C C . ARG A 1 112 ? -10.057 -5.790 19.423 1.00 80.00 112 ARG A C 1
ATOM 762 O O . ARG A 1 112 ? -10.488 -6.011 20.558 1.00 80.00 112 ARG A O 1
ATOM 769 N N . GLU A 1 113 ? -9.102 -4.909 19.168 1.00 74.69 113 GLU A N 1
ATOM 770 C CA . GLU A 1 113 ? -8.513 -4.039 20.181 1.00 74.69 113 GLU A CA 1
ATOM 771 C C . GLU A 1 113 ? -8.706 -2.580 19.764 1.00 74.69 113 GLU A C 1
ATOM 773 O O . GLU A 1 113 ? -8.373 -2.178 18.648 1.00 74.69 113 GLU A O 1
ATOM 778 N N . GLY A 1 114 ? -9.284 -1.755 20.644 1.00 77.69 114 GLY A N 1
ATOM 779 C CA . GLY A 1 114 ? -9.411 -0.342 20.321 1.00 77.69 114 GLY A CA 1
ATOM 780 C C . GLY A 1 114 ? -10.230 0.518 21.257 1.00 77.69 114 GLY A C 1
ATOM 781 O O . GLY A 1 114 ? -10.668 0.110 22.324 1.00 77.69 114 GLY A O 1
ATOM 782 N N . LYS A 1 115 ? -10.460 1.780 20.881 1.00 80.75 115 LYS A N 1
ATOM 783 C CA . LYS A 1 115 ? -11.350 2.642 21.681 1.00 80.75 115 LYS A CA 1
ATOM 784 C C . LYS A 1 115 ? -12.808 2.285 21.451 1.00 80.75 115 LYS A C 1
ATOM 786 O O . LYS A 1 115 ? -13.561 2.241 22.421 1.00 80.75 115 LYS A O 1
ATOM 791 N N . GLU A 1 116 ? -13.163 2.087 20.192 1.00 78.31 116 GLU A N 1
ATOM 792 C CA . GLU A 1 116 ? -14.507 1.811 19.702 1.00 78.31 116 GLU A CA 1
ATOM 793 C C . GLU A 1 116 ? -14.442 0.602 18.764 1.00 78.31 116 GLU A C 1
ATOM 795 O O . GLU A 1 116 ? -13.445 0.425 18.061 1.00 78.31 116 GLU A O 1
ATOM 800 N N . GLY A 1 117 ? -15.486 -0.226 18.721 1.00 74.62 117 GLY A N 1
ATOM 801 C CA . GLY A 1 117 ? -15.518 -1.296 17.731 1.00 74.62 117 GLY A CA 1
ATOM 802 C C . GLY A 1 117 ? -16.702 -2.249 17.786 1.00 74.62 117 GLY A C 1
ATOM 803 O O . GLY A 1 117 ? -17.506 -2.241 18.723 1.00 74.62 117 GLY A O 1
ATOM 804 N N . VAL A 1 118 ? -16.801 -3.079 16.750 1.00 73.69 118 VAL A N 1
ATOM 805 C CA . VAL A 1 118 ? -17.851 -4.091 16.579 1.00 73.69 118 VAL A CA 1
ATOM 806 C C . VAL A 1 118 ? -17.190 -5.446 16.378 1.00 73.69 118 VAL A C 1
ATOM 808 O O . VAL A 1 118 ? -16.366 -5.584 15.479 1.00 73.69 118 VAL A O 1
ATOM 811 N N . GLY A 1 119 ? -17.551 -6.434 17.195 1.00 74.31 119 GLY A N 1
ATOM 812 C CA . GLY A 1 119 ? -16.987 -7.771 17.057 1.00 74.31 119 GLY A CA 1
ATOM 813 C C . GLY A 1 119 ? -17.614 -8.845 17.922 1.00 74.31 119 GLY A C 1
ATOM 814 O O . GLY A 1 119 ? -18.591 -8.576 18.608 1.00 74.31 119 GLY A O 1
ATOM 815 N N . ASN A 1 120 ? -17.095 -10.070 17.884 1.00 75.44 120 ASN A N 1
ATOM 816 C CA . ASN A 1 120 ? -17.555 -11.125 18.791 1.00 75.44 120 ASN A CA 1
ATOM 817 C C . ASN A 1 120 ? -16.922 -10.956 20.169 1.00 75.44 120 ASN A C 1
ATOM 819 O O . ASN A 1 120 ? -17.646 -10.984 21.161 1.00 75.44 120 ASN A O 1
ATOM 823 N N . GLU A 1 121 ? -15.616 -10.725 20.193 1.00 71.12 121 GLU A N 1
ATOM 824 C CA . GLU A 1 121 ? -14.779 -10.469 21.357 1.00 71.12 121 GLU A CA 1
ATOM 825 C C . GLU A 1 121 ? -14.070 -9.126 21.176 1.00 71.12 121 GLU A C 1
ATOM 827 O O . GLU A 1 121 ? -13.833 -8.683 20.049 1.00 71.12 121 GLU A O 1
ATOM 832 N N . GLY A 1 122 ? -13.758 -8.430 22.268 1.00 66.25 122 GLY A N 1
ATOM 833 C CA . GLY A 1 122 ? -12.916 -7.253 22.128 1.00 66.25 122 GLY A CA 1
ATOM 834 C C . GLY A 1 122 ? -12.696 -6.412 23.366 1.00 66.25 122 GLY A C 1
ATOM 835 O O . GLY A 1 122 ? -13.597 -6.206 24.187 1.00 66.25 122 GLY A O 1
ATOM 836 N N . GLU A 1 123 ? -11.510 -5.826 23.417 1.00 66.62 123 GLU A N 1
ATOM 837 C CA . GLU A 1 123 ? -11.074 -4.915 24.464 1.00 66.62 123 GLU A CA 1
ATOM 838 C C . GLU A 1 123 ? -11.260 -3.468 24.012 1.00 66.62 123 GLU A C 1
ATOM 840 O O . GLU A 1 123 ? -11.025 -3.109 22.853 1.00 66.62 123 GLU A O 1
ATOM 845 N N . GLY A 1 124 ? -11.748 -2.607 24.906 1.00 68.25 124 GLY A N 1
ATOM 846 C CA . GLY A 1 124 ? -11.839 -1.197 24.572 1.00 68.25 124 GLY A CA 1
ATOM 847 C C . GLY A 1 124 ? -12.611 -0.306 25.516 1.00 68.25 124 GLY A C 1
ATOM 848 O O . GLY A 1 124 ? -12.970 -0.658 26.634 1.00 68.25 124 GLY A O 1
ATOM 849 N N . ARG A 1 125 ? -12.865 0.930 25.084 1.00 74.69 125 ARG A N 1
ATOM 850 C CA . ARG A 1 125 ? -13.687 1.848 25.879 1.00 74.69 125 ARG A CA 1
ATOM 851 C C . ARG A 1 125 ? -15.171 1.588 25.648 1.00 74.69 125 ARG A C 1
ATOM 853 O O . ARG A 1 125 ? -15.922 1.561 26.626 1.00 74.69 125 ARG A O 1
ATOM 860 N N . GLU A 1 126 ? -15.546 1.454 24.382 1.00 70.00 126 GLU A N 1
ATOM 861 C CA . GLU A 1 126 ? -16.907 1.293 23.885 1.00 70.00 126 GLU A CA 1
ATOM 862 C C . GLU A 1 126 ? -16.937 0.160 22.852 1.00 70.00 126 GLU A C 1
ATOM 864 O O . GLU A 1 126 ? -16.036 0.058 22.022 1.00 70.00 126 GLU A O 1
ATOM 869 N N . GLY A 1 127 ? -17.956 -0.700 22.881 1.00 67.25 127 GLY A N 1
ATOM 870 C CA . GLY A 1 127 ? -18.051 -1.766 21.887 1.00 67.25 127 GLY A CA 1
ATOM 871 C C . GLY A 1 127 ? -19.387 -2.496 21.829 1.00 67.25 127 GLY A C 1
ATOM 872 O O . GLY A 1 127 ? -20.162 -2.505 22.789 1.00 67.25 127 GLY A O 1
ATOM 873 N N . VAL A 1 128 ? -19.647 -3.107 20.675 1.00 64.19 128 VAL A N 1
ATOM 874 C CA . VAL A 1 128 ? -20.806 -3.975 20.422 1.00 64.19 128 VAL A CA 1
ATOM 875 C C . VAL A 1 128 ? -20.290 -5.380 20.133 1.00 64.19 128 VAL A C 1
ATOM 877 O O . VAL A 1 128 ? -19.480 -5.538 19.221 1.00 64.19 128 VAL A O 1
ATOM 880 N N . GLY A 1 129 ? -20.739 -6.383 20.891 1.00 66.38 129 GLY A N 1
ATOM 881 C CA . GLY A 1 129 ? -20.298 -7.759 20.676 1.00 66.38 129 GLY A CA 1
ATOM 882 C C . GLY A 1 129 ? -20.903 -8.820 21.577 1.00 66.38 129 GLY A C 1
ATOM 883 O O . GLY A 1 129 ? -21.809 -8.540 22.352 1.00 66.38 129 GLY A O 1
ATOM 884 N N . ASN A 1 130 ? -20.436 -10.063 21.459 1.00 64.88 130 ASN A N 1
ATOM 885 C CA . ASN A 1 130 ? -20.900 -11.157 22.317 1.00 64.88 130 ASN A CA 1
ATOM 886 C C . ASN A 1 130 ? -20.220 -11.114 23.688 1.00 64.88 130 ASN A C 1
ATOM 888 O O . ASN A 1 130 ? -20.904 -11.253 24.705 1.00 64.88 130 ASN A O 1
ATOM 892 N N . GLU A 1 131 ? -18.908 -10.900 23.686 1.00 60.44 131 GLU A N 1
ATOM 893 C CA . GLU A 1 131 ? -18.019 -10.797 24.837 1.00 60.44 131 GLU A CA 1
ATOM 894 C C . GLU A 1 131 ? -17.149 -9.531 24.693 1.00 60.44 131 GLU A C 1
ATOM 896 O O . GLU A 1 131 ? -16.823 -9.099 23.587 1.00 60.44 131 GLU A O 1
ATOM 901 N N . GLY A 1 132 ? -16.825 -8.861 25.801 1.00 60.12 132 GLY A N 1
ATOM 902 C CA . GLY A 1 132 ? -15.967 -7.678 25.742 1.00 60.12 132 GLY A CA 1
ATOM 903 C C . GLY A 1 132 ? -15.646 -7.049 27.092 1.00 60.12 132 GLY A C 1
ATOM 904 O O . GLY A 1 132 ? -16.463 -7.058 28.021 1.00 60.12 132 GLY A O 1
ATOM 905 N N . GLU A 1 133 ? -14.453 -6.468 27.171 1.00 59.81 133 GLU A N 1
ATOM 906 C CA . GLU A 1 133 ? -13.940 -5.760 28.342 1.00 59.81 133 GLU A CA 1
ATOM 907 C C . GLU A 1 133 ? -13.892 -4.257 28.054 1.00 59.81 133 GLU A C 1
ATOM 909 O O . GLU A 1 133 ? -13.275 -3.812 27.084 1.00 59.81 133 GLU A O 1
ATOM 914 N N . GLY A 1 134 ? -14.573 -3.443 28.871 1.00 61.03 134 GLY A N 1
ATOM 915 C CA . GLY A 1 134 ? -14.593 -2.005 28.619 1.00 61.03 134 GLY A CA 1
ATOM 916 C C . GLY A 1 134 ? -15.427 -1.139 29.549 1.00 61.03 134 GLY A C 1
ATOM 917 O O . GLY A 1 134 ? -15.984 -1.581 30.549 1.00 61.03 134 GLY A O 1
ATOM 918 N N . LYS A 1 135 ? -15.504 0.169 29.271 1.00 63.59 135 LYS A N 1
ATOM 919 C CA . LYS A 1 135 ? -16.278 1.089 30.129 1.00 63.59 135 LYS A CA 1
ATOM 920 C C . LYS A 1 135 ? -17.775 0.992 29.857 1.00 63.59 135 LYS A C 1
ATOM 922 O O . LYS A 1 135 ? -18.548 0.987 30.820 1.00 63.59 135 LYS A O 1
ATOM 927 N N . GLU A 1 136 ? -18.162 0.942 28.589 1.00 60.69 136 GLU A N 1
ATOM 928 C CA . GLU A 1 136 ? -19.551 0.845 28.138 1.00 60.69 136 GLU A CA 1
ATOM 929 C C . GLU A 1 136 ? -19.641 -0.194 27.009 1.00 60.69 136 GLU A C 1
ATOM 931 O O . GLU A 1 136 ? -18.793 -0.210 26.123 1.00 60.69 136 GLU A O 1
ATOM 936 N N . GLY A 1 137 ? -20.635 -1.084 27.042 1.00 62.03 137 GLY A N 1
ATOM 937 C CA . GLY A 1 137 ? -20.758 -2.136 26.029 1.00 62.03 137 GLY A CA 1
ATOM 938 C C . GLY A 1 137 ? -22.175 -2.678 25.862 1.00 62.03 137 GLY A C 1
ATOM 939 O O . GLY A 1 137 ? -22.973 -2.674 26.807 1.00 62.03 137 GLY A O 1
ATOM 940 N N . VAL A 1 138 ? -22.481 -3.135 24.647 1.00 60.53 138 VAL A N 1
ATOM 941 C CA . VAL A 1 138 ? -23.724 -3.841 24.299 1.00 60.53 138 VAL A CA 1
ATOM 942 C C . VAL A 1 138 ? -23.365 -5.276 23.934 1.00 60.53 138 VAL A C 1
ATOM 944 O O . VAL A 1 138 ? -22.650 -5.482 22.955 1.00 60.53 138 VAL A O 1
ATOM 947 N N . GLY A 1 139 ? -23.841 -6.251 24.714 1.00 63.34 139 GLY A N 1
ATOM 948 C CA . GLY A 1 139 ? -23.477 -7.648 24.496 1.00 63.34 139 GLY A CA 1
ATOM 949 C C . GLY A 1 139 ? -24.071 -8.663 25.463 1.00 63.34 139 GLY A C 1
ATOM 950 O O . GLY A 1 139 ? -24.708 -8.302 26.456 1.00 63.34 139 GLY A O 1
ATOM 951 N N . ASN A 1 140 ? -23.852 -9.944 25.153 1.00 60.03 140 ASN A N 1
ATOM 952 C CA . ASN A 1 140 ? -24.382 -11.083 25.913 1.00 60.03 140 ASN A CA 1
ATOM 953 C C . ASN A 1 140 ? -23.630 -11.288 27.239 1.00 60.03 140 ASN A C 1
ATOM 955 O O . ASN A 1 140 ? -24.220 -11.633 28.265 1.00 60.03 140 ASN A O 1
ATOM 959 N N . LYS A 1 141 ? -22.320 -11.043 27.235 1.00 57.28 141 LYS A N 1
ATOM 960 C CA . LYS A 1 141 ? -21.437 -11.067 28.401 1.00 57.28 141 LYS A CA 1
ATOM 961 C C . LYS A 1 141 ? -20.423 -9.935 28.277 1.00 57.28 141 LYS A C 1
ATOM 963 O O . LYS A 1 141 ? -20.021 -9.560 27.186 1.00 57.28 141 LYS A O 1
ATOM 968 N N . GLY A 1 142 ? -20.002 -9.385 29.406 1.00 59.38 142 GLY A N 1
ATOM 969 C CA . GLY A 1 142 ? -18.959 -8.370 29.411 1.00 59.38 142 GLY A CA 1
ATOM 970 C C . GLY A 1 142 ? -18.681 -7.837 30.802 1.00 59.38 142 GLY A C 1
ATOM 971 O O . GLY A 1 142 ? -19.570 -7.809 31.665 1.00 59.38 142 GLY A O 1
ATOM 972 N N . GLU A 1 143 ? -17.442 -7.411 31.005 1.00 57.09 143 GLU A N 1
ATOM 973 C CA . GLU A 1 143 ? -16.994 -6.743 32.219 1.00 57.09 143 GLU A CA 1
ATOM 974 C C . GLU A 1 143 ? -16.881 -5.244 31.934 1.00 57.09 143 GLU A C 1
ATOM 976 O O . GLU A 1 143 ? -16.037 -4.784 31.168 1.00 57.09 143 GLU A O 1
ATOM 981 N N . GLY A 1 144 ? -17.787 -4.456 32.521 1.00 57.03 144 GLY A N 1
ATOM 982 C CA . GLY A 1 144 ? -17.805 -3.016 32.306 1.00 57.03 144 GLY A CA 1
ATOM 983 C C . GLY A 1 144 ? -18.755 -2.258 33.217 1.00 57.03 144 GLY A C 1
ATOM 984 O O . GLY A 1 144 ? -19.660 -2.828 33.826 1.00 57.03 144 GLY A O 1
ATOM 985 N N . ARG A 1 145 ? -18.550 -0.938 33.343 1.00 54.34 145 ARG A N 1
ATOM 986 C CA . ARG A 1 145 ? -19.348 -0.098 34.263 1.00 54.34 145 ARG A CA 1
ATOM 987 C C . ARG A 1 145 ? -20.814 0.005 33.850 1.00 54.34 145 ARG A C 1
ATOM 989 O O . ARG A 1 145 ? -21.649 0.271 34.713 1.00 54.34 145 ARG A O 1
ATOM 996 N N . LYS A 1 146 ? -21.126 -0.170 32.562 1.00 57.31 146 LYS A N 1
ATOM 997 C CA . LYS A 1 146 ? -22.493 -0.225 32.031 1.00 57.31 146 LYS A CA 1
ATOM 998 C C . LYS A 1 146 ? -22.566 -1.249 30.900 1.00 57.31 146 LYS A C 1
ATOM 1000 O O . LYS A 1 146 ? -21.998 -1.019 29.836 1.00 57.31 146 LYS A O 1
ATOM 1005 N N . VAL A 1 147 ? -23.288 -2.341 31.137 1.00 60.56 147 VAL A N 1
ATOM 1006 C CA . VAL A 1 147 ? -23.541 -3.399 30.151 1.00 60.56 147 VAL A CA 1
ATOM 1007 C C . VAL A 1 147 ? -25.038 -3.443 29.863 1.00 60.56 147 VAL A C 1
ATOM 1009 O O . VAL A 1 147 ? -25.835 -3.547 30.797 1.00 60.56 147 VAL A O 1
ATOM 1012 N N . TRP A 1 148 ? -25.416 -3.351 28.588 1.00 59.53 148 TRP A N 1
ATOM 1013 C CA . TRP A 1 148 ? -26.801 -3.484 28.125 1.00 59.53 148 TRP A CA 1
ATOM 1014 C C . TRP A 1 148 ? -26.952 -4.792 27.339 1.00 59.53 148 TRP A C 1
ATOM 1016 O O . TRP A 1 148 ? -26.188 -5.024 26.407 1.00 59.53 148 TRP A O 1
ATOM 1026 N N . GLY A 1 149 ? -27.918 -5.638 27.718 1.00 58.00 149 GLY A N 1
ATOM 1027 C CA . GLY A 1 149 ? -28.161 -6.939 27.066 1.00 58.00 149 GLY A CA 1
ATOM 1028 C C . GLY A 1 149 ? -28.310 -8.149 27.998 1.00 58.00 149 GLY A C 1
ATOM 1029 O O . GLY A 1 149 ? -28.636 -9.226 27.518 1.00 58.00 149 GLY A O 1
ATOM 1030 N N . LYS A 1 150 ? -28.120 -7.996 29.319 1.00 50.44 150 LYS A N 1
ATOM 1031 C CA . LYS A 1 150 ? -28.421 -9.067 30.288 1.00 50.44 150 LYS A CA 1
ATOM 1032 C C . LYS A 1 150 ? -29.937 -9.268 30.423 1.00 50.44 150 LYS A C 1
ATOM 1034 O O . LYS A 1 150 ? -30.575 -8.499 31.142 1.00 50.44 150 LYS A O 1
ATOM 1039 N N . GLU A 1 151 ? -30.475 -10.304 29.784 1.00 47.41 151 GLU A N 1
ATOM 1040 C CA . GLU A 1 151 ? -31.655 -11.043 30.268 1.00 47.41 151 GLU A CA 1
ATOM 1041 C C . GLU A 1 151 ? -31.222 -12.381 30.875 1.00 47.41 151 GLU A C 1
ATOM 1043 O O . GLU A 1 151 ? -30.377 -13.071 30.259 1.00 47.41 151 GLU A O 1
#

Sequence (151 aa):
MGEGREGVGNEGEGKEGVGNEGEGKEGVGNEGEGREGVGNEGEGREGVGNEGEGKEGVGNEGEGREGVGNKGEGKEGVGNEGEGREGVGNEGEGKKGVGNEGEGREGVGNEREGKEGVGNEGEGREGVGNEGEGKEGVGNKGEGRKVWGKE

Foldseek 3Di:
DAADCWADECFIDHCFADHCFGDHCFADHCFADHCFADHCFADHCFGYHCFGDHCFGYHCFGDHCFGDHCFGDHCFAYHCFADHCFGDHCFGEHCFGEHCEGEHCEGEHCEYEHQEYEHQEYEHAEYEHAEYEHAEYEHVYYDHPYYHDDD

Organism: Petrolisthes cinctipes (NCBI:txid88211)

pLDDT: mean 86.34, std 15.57, range [41.34, 98.75]

Radius of gyration: 21.87 Å; chains: 1; bounding box: 52×25×61 Å